Protein AF-A0A158L388-F1 (afdb_monomer)

Solvent-accessible surface area (backbone atoms only — not comparable to full-atom values): 5292 Å² total; per-residue (Å²): 129,82,80,80,50,73,48,78,52,77,58,100,53,34,40,36,24,40,29,66,64,70,60,18,40,37,56,40,39,38,54,73,55,94,92,40,67,50,59,89,40,60,64,53,97,63,62,88,38,81,90,36,67,78,70,55,18,65,37,35,40,47,56,75,84,68,73,91,78,55,101,56,78,70,89,87,63,62,94,87,66,84,122

Mean predicted aligned error: 8.28 Å

Organism: NCBI:txid1226301

Radius of gyration: 17.0 Å; Cα contacts (8 Å, |Δi|>4): 116; chains: 1; bounding box: 36×24×53 Å

Foldseek 3Di:
DDDWDKDWDDDPFWIWIFIPQLRDIDQTWGHPDPPDIDGPKDWDPDDQQPVDDRCRSGPIGDHDPPDPPDPADDPPDPPPPRD

Secondary structure (DSSP, 8-state):
-----EEEEEETTEEEEEESGGG-EEEEEEEEETTEEE--S-B-SS-S-TTS-GGGGG-BSB-----TT-SSPPTTPPTT---

pLDDT: mean 88.72, std 12.39, range [54.28, 98.5]

Nearest PDB structures (foldseek):
  1so0-assembly4_D  TM=6.825E-01  e=1.743E+00  Homo sapiens
  8ghr-assembly1_B  TM=7.673E-01  e=7.356E+00  Homo sapiens

Sequence (83 aa):
MNAITRWTLKWEHGDATIQSLGAMLGPVRFELGRGRSISPLWVAPWDDDAQWPGLMWALRGEWPCLPFGAVHPPIGLPHGFER

Structure (mmCIF, N/CA/C/O backbone):
data_AF-A0A158L388-F1
#
_entry.id   AF-A0A158L388-F1
#
loop_
_atom_site.group_PDB
_atom_site.id
_atom_site.type_symbol
_atom_site.label_atom_id
_atom_site.label_alt_id
_atom_site.label_comp_id
_atom_site.label_asym_id
_atom_site.label_entity_id
_atom_site.label_seq_id
_atom_site.pdbx_PDB_ins_code
_atom_site.Cartn_x
_atom_site.Cartn_y
_atom_site.Cartn_z
_atom_site.occupancy
_atom_site.B_iso_or_equiv
_atom_site.auth_seq_i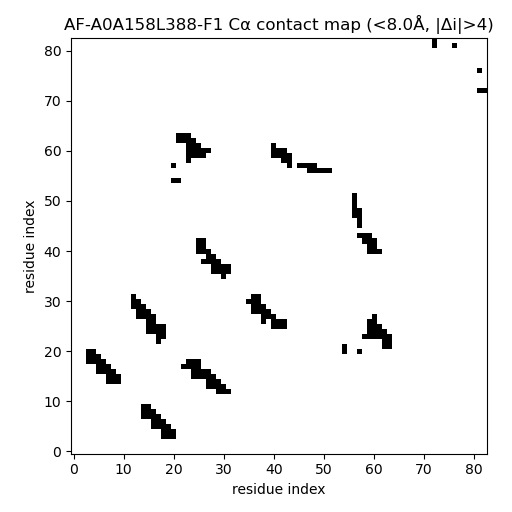d
_atom_site.auth_comp_id
_atom_site.auth_asym_id
_atom_site.auth_atom_id
_atom_site.pdbx_PDB_model_num
ATOM 1 N N . MET A 1 1 ? 15.655 7.811 -9.173 1.00 57.00 1 MET A N 1
ATOM 2 C CA . MET A 1 1 ? 14.383 7.064 -9.271 1.00 57.00 1 MET A CA 1
ATOM 3 C C . MET A 1 1 ? 13.261 8.043 -8.965 1.00 57.00 1 MET A C 1
ATOM 5 O O . MET A 1 1 ? 13.457 8.866 -8.079 1.00 57.00 1 MET A O 1
ATOM 9 N N . ASN A 1 2 ? 12.165 8.042 -9.730 1.00 63.66 2 ASN A N 1
ATOM 10 C CA . ASN A 1 2 ? 11.047 8.953 -9.462 1.00 63.66 2 ASN A CA 1
ATOM 11 C C . ASN A 1 2 ? 10.473 8.684 -8.065 1.00 63.66 2 ASN A C 1
ATOM 13 O O . ASN A 1 2 ? 10.415 7.532 -7.637 1.00 63.66 2 ASN A O 1
ATOM 17 N N . ALA A 1 3 ? 10.077 9.746 -7.364 1.00 85.88 3 ALA A N 1
ATOM 18 C CA . ALA A 1 3 ? 9.428 9.628 -6.065 1.00 85.88 3 ALA A CA 1
ATOM 19 C C . ALA A 1 3 ? 8.132 8.810 -6.191 1.00 85.88 3 ALA A C 1
ATOM 21 O O . ALA A 1 3 ? 7.357 9.013 -7.128 1.00 85.88 3 ALA A O 1
ATOM 22 N N . ILE A 1 4 ? 7.885 7.903 -5.242 1.00 93.88 4 ILE A N 1
ATOM 23 C CA . ILE A 1 4 ? 6.647 7.122 -5.195 1.00 93.88 4 ILE A CA 1
ATO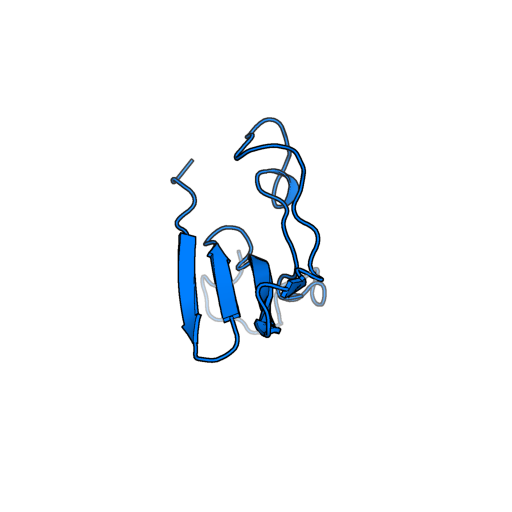M 24 C C . ILE A 1 4 ? 5.495 8.074 -4.851 1.00 93.88 4 ILE A C 1
ATOM 26 O O . ILE A 1 4 ? 5.366 8.540 -3.722 1.00 93.88 4 ILE A O 1
ATOM 30 N N . THR A 1 5 ? 4.637 8.370 -5.827 1.00 96.75 5 THR A N 1
ATOM 31 C CA . THR A 1 5 ? 3.390 9.108 -5.581 1.00 96.75 5 THR A CA 1
ATOM 32 C C . THR A 1 5 ? 2.386 8.218 -4.856 1.00 96.75 5 THR A C 1
ATOM 34 O O . THR A 1 5 ? 2.257 7.040 -5.204 1.00 96.75 5 THR A O 1
ATOM 37 N N . ARG A 1 6 ? 1.678 8.785 -3.870 1.00 96.81 6 ARG A N 1
ATOM 38 C CA . ARG A 1 6 ? 0.618 8.126 -3.098 1.00 96.81 6 ARG A CA 1
ATOM 39 C C . ARG A 1 6 ? -0.667 8.938 -3.137 1.00 96.81 6 ARG A C 1
ATOM 41 O O . ARG A 1 6 ? -0.628 10.159 -3.005 1.00 96.81 6 ARG A O 1
ATOM 48 N N . TRP A 1 7 ? -1.790 8.245 -3.268 1.00 98.25 7 TRP A N 1
ATOM 49 C CA . TRP A 1 7 ? -3.131 8.818 -3.233 1.00 98.25 7 TRP A CA 1
ATOM 50 C C . TRP A 1 7 ? -3.936 8.144 -2.133 1.00 98.25 7 TRP A C 1
ATOM 52 O O . TRP A 1 7 ? -3.937 6.919 -2.046 1.00 98.25 7 TRP A O 1
ATOM 62 N N . THR A 1 8 ? -4.643 8.928 -1.321 1.00 98.31 8 THR A N 1
ATOM 63 C CA . THR A 1 8 ? -5.537 8.405 -0.282 1.00 98.31 8 THR A CA 1
ATOM 64 C C . THR A 1 8 ? -6.983 8.666 -0.677 1.00 98.31 8 THR A C 1
ATOM 66 O O . THR A 1 8 ? -7.405 9.816 -0.801 1.00 98.31 8 THR A O 1
ATOM 69 N N . LEU A 1 9 ? -7.744 7.589 -0.840 1.00 97.94 9 LEU A N 1
ATOM 70 C CA . LEU A 1 9 ? -9.193 7.614 -0.961 1.00 97.94 9 LEU A CA 1
ATOM 71 C C . LEU A 1 9 ? -9.802 7.541 0.439 1.00 97.94 9 LEU A C 1
ATOM 73 O O . LEU A 1 9 ? -9.409 6.695 1.238 1.00 97.94 9 LEU A O 1
ATOM 77 N N . LYS A 1 10 ? -10.778 8.402 0.724 1.00 98.19 10 LYS A N 1
ATOM 78 C CA . LYS A 1 10 ? -11.581 8.360 1.952 1.00 98.19 10 LYS A CA 1
ATOM 79 C C . LYS A 1 10 ? -13.047 8.177 1.591 1.00 98.19 10 LYS A C 1
ATOM 81 O O . LYS A 1 10 ? -13.521 8.804 0.645 1.00 98.19 10 LYS A O 1
ATOM 86 N N . TRP A 1 11 ? -13.753 7.352 2.352 1.00 97.25 11 TRP A N 1
ATOM 87 C CA . TRP A 1 11 ? -15.196 7.145 2.226 1.00 97.25 11 TRP A CA 1
ATOM 88 C C . TRP A 1 11 ? -15.835 6.989 3.611 1.00 97.25 11 TRP A C 1
ATOM 90 O O . TRP A 1 11 ? -15.157 7.061 4.632 1.00 97.25 11 TRP A O 1
ATOM 100 N N . GLU A 1 12 ? -17.152 6.779 3.652 1.00 96.81 12 GLU A N 1
ATOM 101 C CA . GLU A 1 12 ? -17.925 6.696 4.901 1.00 96.81 12 GLU A CA 1
ATOM 102 C C . GLU A 1 12 ? -17.416 5.621 5.881 1.00 96.81 12 GLU A C 1
ATOM 104 O O . GLU A 1 12 ? -17.520 5.789 7.093 1.00 96.81 12 GLU A O 1
ATOM 109 N N . HIS A 1 13 ? -16.843 4.527 5.375 1.00 96.69 13 HIS A N 1
ATOM 110 C CA . HIS A 1 13 ? -16.458 3.369 6.186 1.00 96.69 13 HIS A CA 1
ATOM 111 C C . HIS A 1 13 ? -14.944 3.166 6.291 1.00 96.69 13 HIS A C 1
ATOM 113 O O . HIS A 1 13 ? -14.517 2.108 6.758 1.00 96.69 13 HIS A O 1
ATOM 119 N N . GLY A 1 14 ? -14.124 4.128 5.857 1.00 97.81 14 GLY A N 1
ATOM 120 C CA . GLY A 1 14 ? -12.679 3.964 5.932 1.00 97.81 14 GLY A CA 1
ATOM 121 C C . 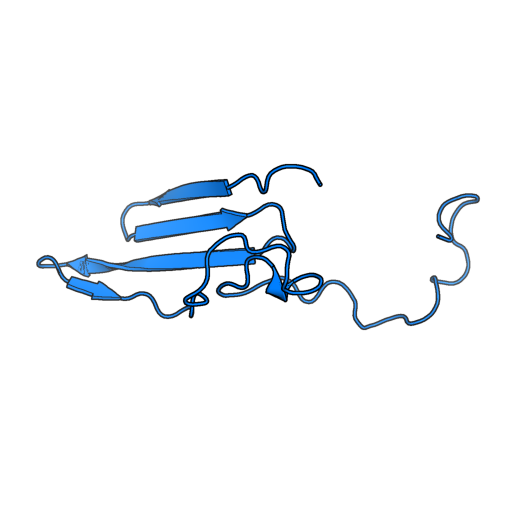GLY A 1 14 ? -11.853 4.801 4.970 1.00 97.81 14 GLY A C 1
ATOM 122 O O . GLY A 1 14 ? -12.303 5.794 4.390 1.00 97.81 14 GLY A O 1
ATOM 123 N N . ASP A 1 15 ? -10.607 4.367 4.820 1.00 98.50 15 ASP A N 1
ATOM 124 C CA . ASP A 1 15 ? -9.651 4.937 3.886 1.00 98.50 15 ASP A CA 1
ATOM 125 C C . ASP A 1 15 ? -8.730 3.872 3.291 1.00 98.50 15 ASP A C 1
ATOM 127 O O . ASP A 1 15 ? -8.508 2.800 3.858 1.00 98.50 15 ASP A O 1
ATOM 131 N N . ALA A 1 16 ? -8.214 4.169 2.106 1.00 98.25 16 ALA A N 1
ATOM 132 C CA . ALA A 1 16 ? -7.304 3.308 1.380 1.00 98.25 16 ALA A CA 1
ATOM 133 C C . ALA A 1 16 ? -6.253 4.158 0.681 1.00 98.25 16 ALA A C 1
ATOM 135 O O . ALA A 1 16 ? -6.564 5.215 0.129 1.00 98.25 16 ALA A O 1
ATOM 136 N N . THR A 1 17 ? -5.009 3.692 0.689 1.00 98.31 17 THR A N 1
ATOM 137 C CA . THR A 1 17 ? -3.907 4.357 -0.008 1.00 98.31 17 THR A CA 1
ATOM 138 C C . THR A 1 17 ? -3.455 3.524 -1.194 1.00 98.31 17 THR A C 1
ATOM 140 O O . THR A 1 17 ? -3.212 2.333 -1.049 1.00 98.31 17 THR A O 1
ATOM 143 N N . ILE A 1 18 ? -3.313 4.153 -2.356 1.00 97.38 18 ILE A N 1
ATOM 144 C CA 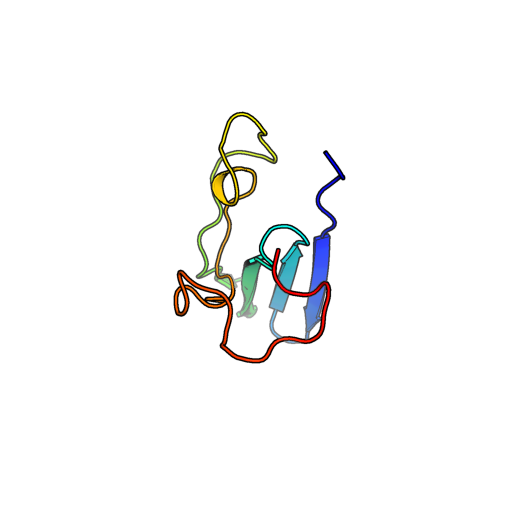. ILE A 1 18 ? -2.726 3.558 -3.560 1.00 97.38 18 ILE A CA 1
ATOM 145 C C . ILE A 1 18 ? -1.389 4.241 -3.816 1.00 97.38 18 ILE A C 1
ATOM 147 O O . ILE A 1 18 ? -1.284 5.461 -3.667 1.00 97.38 18 ILE A O 1
ATOM 151 N N . GLN A 1 19 ? -0.374 3.484 -4.226 1.00 96.06 19 GLN A N 1
ATOM 152 C CA . GLN A 1 19 ? 0.904 4.044 -4.656 1.00 96.06 19 GLN A CA 1
ATOM 153 C C . GLN A 1 19 ? 1.228 3.726 -6.116 1.00 96.06 19 GLN A C 1
ATOM 155 O O . GLN A 1 19 ? 0.848 2.691 -6.655 1.00 96.06 19 GLN A O 1
ATOM 160 N N . SER A 1 20 ? 1.987 4.622 -6.743 1.00 95.06 20 SER A N 1
ATOM 161 C CA . SER A 1 20 ? 2.446 4.483 -8.133 1.00 95.06 20 SER A CA 1
ATOM 162 C C . SER A 1 20 ? 3.345 3.261 -8.371 1.00 95.06 20 SER A C 1
ATOM 164 O O . SER A 1 20 ? 3.330 2.699 -9.465 1.00 95.06 20 SER A O 1
ATOM 166 N N . LEU A 1 21 ? 4.098 2.807 -7.361 1.00 94.00 21 LEU A N 1
ATOM 167 C CA . LEU A 1 21 ? 4.895 1.582 -7.444 1.00 94.00 21 LEU A CA 1
ATOM 168 C C . LEU A 1 21 ? 3.979 0.351 -7.418 1.00 94.00 21 LEU A C 1
ATOM 170 O O . LEU A 1 21 ? 3.334 0.084 -6.407 1.00 94.00 21 LEU A O 1
ATOM 174 N N . GLY A 1 22 ? 3.940 -0.402 -8.520 1.00 91.75 22 GLY A N 1
ATOM 175 C CA . GLY A 1 22 ? 3.187 -1.658 -8.623 1.00 91.75 22 GLY A CA 1
ATOM 176 C C . GLY A 1 22 ? 1.668 -1.512 -8.516 1.00 91.75 22 GLY A C 1
ATOM 177 O O . GLY A 1 22 ? 0.992 -2.521 -8.361 1.00 91.75 22 GLY A O 1
ATOM 178 N N . ALA A 1 23 ? 1.141 -0.281 -8.557 1.00 94.50 23 ALA A N 1
ATOM 179 C CA . ALA A 1 23 ? -0.256 0.022 -8.246 1.00 94.50 23 ALA A CA 1
ATOM 180 C C . ALA A 1 23 ? -0.713 -0.580 -6.901 1.00 94.50 23 ALA A C 1
ATOM 182 O O . ALA A 1 23 ? -1.857 -1.008 -6.775 1.00 94.50 23 ALA A O 1
ATOM 183 N N . MET A 1 24 ? 0.187 -0.644 -5.910 1.00 96.56 24 MET A N 1
ATOM 184 C CA . MET A 1 24 ? -0.122 -1.317 -4.647 1.00 96.56 24 MET A CA 1
ATOM 185 C C . MET A 1 24 ? -1.171 -0.546 -3.851 1.00 96.56 24 MET A C 1
ATOM 187 O O . MET A 1 24 ? -1.009 0.655 -3.603 1.00 96.56 24 MET A O 1
ATOM 191 N N . LEU A 1 25 ? -2.192 -1.263 -3.397 1.00 97.62 25 LEU A N 1
ATOM 192 C CA . LEU A 1 25 ? -3.196 -0.819 -2.448 1.00 97.62 25 LEU A CA 1
ATOM 193 C C . LEU A 1 25 ? -2.747 -1.190 -1.031 1.00 97.62 25 LEU A C 1
ATOM 195 O O . LEU A 1 25 ? -2.693 -2.358 -0.652 1.00 97.62 25 LEU A O 1
ATOM 199 N N . GLY A 1 26 ? -2.444 -0.190 -0.215 1.00 96.38 26 GLY A N 1
ATOM 200 C CA . GLY A 1 26 ? -2.108 -0.377 1.187 1.00 96.38 26 GLY A CA 1
ATOM 201 C C . GLY A 1 26 ? -1.588 0.905 1.850 1.00 96.38 26 GLY A C 1
ATOM 202 O O . GLY A 1 26 ? -0.810 1.641 1.236 1.00 96.38 26 GLY A O 1
ATOM 203 N N . PRO A 1 27 ? -1.946 1.171 3.120 1.00 97.12 27 PRO A N 1
ATOM 204 C CA . PRO A 1 27 ? -2.913 0.425 3.929 1.00 97.12 27 PRO A CA 1
ATOM 205 C C . PRO A 1 27 ? -4.359 0.607 3.437 1.00 97.12 27 PRO A C 1
ATOM 207 O O . PRO A 1 27 ? -4.673 1.567 2.732 1.00 97.12 27 PRO A O 1
ATOM 210 N N . VAL A 1 28 ? -5.228 -0.324 3.841 1.00 98.31 28 VAL A N 1
ATOM 211 C CA . VAL A 1 28 ? -6.690 -0.211 3.739 1.00 98.31 28 VAL A CA 1
ATOM 212 C C . VAL A 1 28 ? -7.237 -0.342 5.144 1.00 98.31 28 VAL A C 1
ATOM 214 O O . VAL A 1 28 ? -7.045 -1.380 5.772 1.00 98.31 28 VAL A O 1
ATOM 217 N N . ARG A 1 29 ? -7.906 0.695 5.638 1.00 98.25 29 ARG A N 1
ATOM 218 C CA . ARG A 1 29 ? -8.484 0.732 6.976 1.00 98.25 29 ARG A CA 1
ATOM 219 C C . ARG A 1 29 ? -10.000 0.775 6.884 1.00 98.25 29 ARG A C 1
ATOM 221 O O . ARG A 1 29 ? -10.552 1.636 6.209 1.00 98.25 29 ARG A O 1
ATOM 228 N N . PHE A 1 30 ? -10.656 -0.124 7.610 1.00 98.25 30 PHE A N 1
ATOM 229 C CA . PHE A 1 30 ? -12.103 -0.127 7.796 1.00 98.25 30 PHE A CA 1
ATOM 230 C C . PHE A 1 30 ? -12.452 0.356 9.198 1.00 98.25 30 PHE A C 1
ATOM 232 O O . PHE A 1 30 ? -11.920 -0.158 10.185 1.00 98.25 30 PHE A O 1
ATOM 239 N N . GLU A 1 31 ? -13.378 1.302 9.286 1.00 97.81 31 GLU A N 1
ATOM 240 C CA . GLU A 1 31 ? -13.941 1.774 10.546 1.00 97.81 31 GLU A CA 1
ATOM 241 C C . GLU A 1 31 ? -15.083 0.847 10.984 1.00 97.81 31 GLU A C 1
ATOM 243 O O . GLU A 1 31 ? -16.071 0.660 10.276 1.00 97.81 31 GLU A O 1
ATOM 248 N N . LEU A 1 32 ? -14.962 0.262 12.177 1.00 96.25 32 LEU A N 1
ATOM 249 C CA . LEU A 1 32 ? -15.949 -0.657 12.764 1.00 96.25 32 LEU A CA 1
ATOM 250 C C . LEU A 1 32 ? -16.891 0.042 13.760 1.00 96.25 32 LEU A C 1
ATOM 252 O O . LEU A 1 32 ? -17.673 -0.610 14.461 1.00 96.25 32 LEU A O 1
ATOM 256 N N . GLY A 1 33 ? -16.771 1.367 13.874 1.00 93.56 33 GLY A N 1
ATOM 257 C CA . GLY A 1 33 ? -17.472 2.187 14.854 1.00 93.56 33 GLY A CA 1
ATOM 258 C C . GLY A 1 33 ? -16.892 2.083 16.268 1.00 93.56 33 GLY A C 1
ATOM 259 O O . GLY A 1 33 ? -16.097 1.199 16.600 1.00 93.56 33 GLY A O 1
ATOM 260 N N . ARG A 1 34 ? -17.313 3.017 17.133 1.00 93.56 34 ARG A N 1
ATOM 261 C CA . ARG A 1 34 ? -16.859 3.124 18.537 1.00 93.56 34 ARG A CA 1
ATOM 262 C C . ARG A 1 34 ? -15.333 3.258 18.668 1.00 93.56 34 ARG A C 1
ATOM 264 O O . ARG A 1 34 ? -14.740 2.688 19.578 1.00 93.56 34 ARG A O 1
ATOM 271 N N . GLY A 1 35 ? -14.708 3.974 17.731 1.00 93.19 35 GLY A N 1
ATOM 272 C CA . GLY A 1 35 ? -13.258 4.190 17.697 1.00 93.19 35 GLY A CA 1
ATOM 273 C C . GLY A 1 35 ? -12.432 2.949 17.344 1.00 93.19 35 GLY A C 1
ATOM 274 O O . GLY A 1 35 ? -11.217 2.971 17.508 1.00 93.19 35 GLY A O 1
ATOM 275 N N . ARG A 1 36 ? -13.066 1.860 16.892 1.00 96.75 36 ARG A N 1
ATOM 276 C CA . ARG A 1 36 ? -12.369 0.647 16.454 1.00 96.75 36 ARG A CA 1
ATOM 277 C C . ARG A 1 36 ? -12.197 0.656 14.945 1.00 96.75 36 ARG A C 1
ATOM 279 O O . ARG A 1 36 ? -13.147 0.946 14.223 1.00 96.75 36 ARG A O 1
ATOM 286 N N . SER A 1 37 ? -11.036 0.209 14.493 1.00 97.31 37 SER A N 1
ATOM 287 C CA . SER A 1 37 ? -10.749 -0.018 13.082 1.00 97.31 37 SER A CA 1
ATOM 288 C C . SER A 1 37 ? -9.929 -1.290 12.886 1.00 97.31 37 SER A C 1
ATOM 290 O O . SER A 1 37 ? -9.328 -1.812 13.828 1.00 97.31 37 SER A O 1
ATOM 292 N N . ILE A 1 38 ? -9.938 -1.807 11.660 1.00 97.75 38 ILE A N 1
ATOM 293 C CA . ILE A 1 38 ? -9.086 -2.919 11.230 1.00 97.75 38 ILE A CA 1
ATOM 294 C C . ILE A 1 38 ? -8.354 -2.544 9.945 1.00 97.75 38 ILE A C 1
ATOM 296 O O . ILE A 1 38 ? -8.914 -1.865 9.088 1.00 97.75 38 ILE A O 1
ATOM 300 N N . SER A 1 39 ? -7.118 -3.020 9.802 1.00 97.69 39 SER A N 1
ATOM 301 C CA . SER A 1 39 ? -6.338 -2.922 8.566 1.00 97.69 39 SER A CA 1
ATOM 302 C C . SER A 1 39 ? -5.893 -4.324 8.156 1.00 97.69 39 SER A C 1
ATOM 304 O O . SER A 1 39 ? -4.885 -4.805 8.672 1.00 97.69 39 SER A O 1
ATOM 306 N N . PRO A 1 40 ? -6.655 -5.028 7.299 1.00 96.44 40 PRO A N 1
ATOM 307 C CA . PRO A 1 40 ? -6.396 -6.437 7.003 1.00 96.44 40 PRO A CA 1
ATOM 308 C C . PRO A 1 40 ? -5.184 -6.653 6.090 1.00 96.44 40 PRO A C 1
ATOM 310 O O . PRO A 1 40 ? -4.647 -7.756 6.036 1.00 96.44 40 PRO A O 1
ATOM 313 N N . LEU A 1 41 ? -4.759 -5.620 5.363 1.00 97.75 41 LEU A N 1
ATOM 314 C CA . LEU A 1 41 ? -3.637 -5.697 4.438 1.00 97.75 41 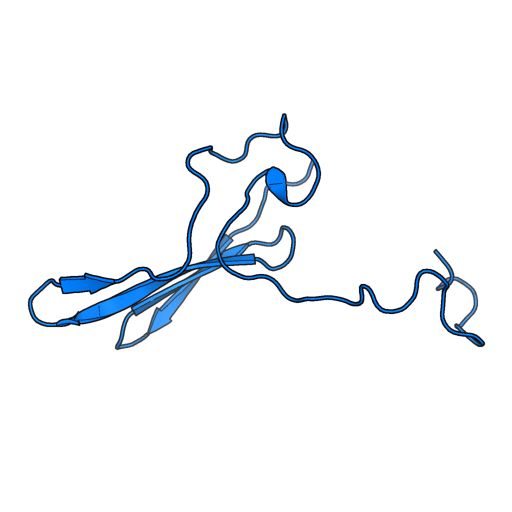LEU A CA 1
ATOM 315 C C . LEU A 1 41 ? -2.327 -5.349 5.151 1.00 97.75 41 LEU A C 1
ATOM 317 O O . LEU A 1 41 ? -2.221 -4.308 5.802 1.00 97.75 41 LEU A O 1
ATOM 321 N N . TRP A 1 42 ? -1.331 -6.224 5.016 1.00 96.62 42 TRP A N 1
ATOM 322 C CA . TRP A 1 42 ? -0.022 -6.052 5.643 1.00 96.62 42 TRP A CA 1
ATOM 323 C C . TRP A 1 42 ? 0.789 -4.949 4.955 1.00 96.62 42 TRP A C 1
ATOM 325 O O . TRP A 1 42 ? 0.808 -4.855 3.730 1.00 96.62 42 TRP A O 1
ATOM 335 N N . VAL A 1 43 ? 1.487 -4.128 5.735 1.00 97.00 43 VAL A N 1
ATOM 336 C CA . VAL A 1 43 ? 2.427 -3.112 5.243 1.00 97.00 43 VAL A CA 1
ATOM 337 C C . VAL A 1 43 ? 3.802 -3.474 5.770 1.00 97.00 43 VAL A C 1
ATOM 339 O O . VAL A 1 43 ? 3.933 -3.800 6.953 1.00 97.00 43 VAL A O 1
ATOM 342 N N . ALA A 1 44 ? 4.812 -3.434 4.904 1.00 96.12 44 ALA A N 1
ATOM 343 C CA . ALA A 1 44 ? 6.162 -3.734 5.335 1.00 96.12 44 ALA A CA 1
ATOM 344 C C . ALA A 1 44 ? 6.647 -2.768 6.422 1.00 96.12 44 ALA A C 1
ATOM 346 O O . ALA A 1 44 ? 6.304 -1.587 6.388 1.00 96.12 44 ALA A O 1
ATOM 347 N N . PRO A 1 45 ? 7.439 -3.250 7.398 1.00 95.06 45 PRO A N 1
ATOM 348 C CA . PRO A 1 45 ? 7.907 -2.431 8.512 1.00 95.06 45 PRO A CA 1
ATOM 349 C C . PRO A 1 45 ? 9.045 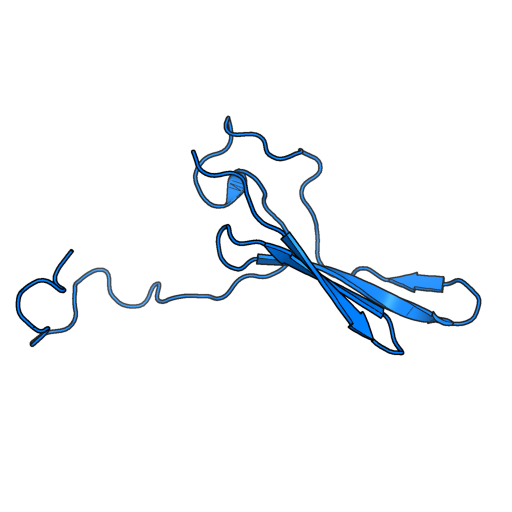-1.472 8.130 1.00 95.06 45 PRO A C 1
ATOM 351 O O . PRO A 1 45 ? 9.520 -0.738 8.992 1.00 95.06 45 PRO A O 1
ATOM 354 N N . TRP A 1 46 ? 9.515 -1.506 6.882 1.00 94.00 46 TRP A N 1
ATOM 355 C CA . TRP A 1 46 ? 10.516 -0.585 6.352 1.00 94.00 46 TRP A CA 1
ATOM 356 C C . TRP A 1 46 ? 9.858 0.526 5.523 1.00 94.00 46 TRP A C 1
ATOM 358 O O . TRP A 1 46 ? 8.779 0.342 4.957 1.00 94.00 46 TRP A O 1
ATOM 368 N N . ASP A 1 47 ? 10.522 1.681 5.464 1.00 90.88 47 ASP A N 1
ATOM 369 C CA . ASP A 1 47 ? 10.103 2.841 4.670 1.00 90.88 47 ASP A CA 1
ATOM 370 C C . ASP A 1 47 ? 10.372 2.634 3.165 1.00 90.88 47 ASP A C 1
ATOM 372 O O . ASP A 1 47 ? 10.602 1.519 2.703 1.00 90.88 47 ASP A O 1
ATOM 376 N N . ASP A 1 48 ? 10.346 3.714 2.378 1.00 93.62 48 ASP A N 1
ATOM 377 C CA . ASP A 1 48 ? 10.707 3.718 0.956 1.00 93.62 48 ASP A CA 1
ATOM 378 C C . ASP A 1 48 ? 12.212 3.481 0.769 1.00 93.62 48 ASP A C 1
ATOM 380 O O . ASP A 1 48 ? 12.980 4.367 0.389 1.00 93.62 48 ASP A O 1
ATOM 384 N N . ASP A 1 49 ? 12.630 2.248 1.005 1.00 92.06 49 ASP A N 1
ATOM 385 C CA . ASP A 1 49 ? 14.019 1.845 1.077 1.00 92.06 49 ASP A CA 1
ATOM 386 C C . ASP A 1 49 ? 14.504 1.154 -0.202 1.00 92.06 49 ASP A C 1
ATOM 388 O O . ASP A 1 49 ? 14.204 -0.009 -0.491 1.00 92.06 49 ASP A O 1
ATOM 392 N N . ALA A 1 50 ? 15.278 1.910 -0.981 1.00 87.25 50 ALA A N 1
ATOM 393 C CA . ALA A 1 50 ? 15.792 1.481 -2.275 1.00 87.25 50 ALA A CA 1
ATOM 394 C C . ALA A 1 50 ? 16.829 0.345 -2.183 1.00 87.25 50 ALA A C 1
ATOM 396 O O . ALA A 1 50 ? 17.272 -0.140 -3.225 1.00 87.25 50 ALA A O 1
ATOM 397 N N . GLN A 1 51 ? 17.223 -0.091 -0.975 1.00 92.69 51 GLN A N 1
ATOM 398 C CA . GLN A 1 51 ? 18.021 -1.308 -0.814 1.00 92.69 51 GLN A CA 1
ATOM 399 C C . GLN A 1 51 ? 17.239 -2.565 -1.225 1.00 92.69 51 GLN A C 1
ATOM 401 O O . GLN A 1 51 ? 17.836 -3.566 -1.623 1.00 92.69 51 GLN A O 1
ATOM 406 N N . TRP A 1 52 ? 15.904 -2.516 -1.155 1.00 91.69 52 TRP A N 1
ATOM 407 C CA . TRP A 1 52 ? 15.041 -3.629 -1.528 1.00 91.69 52 TRP A CA 1
ATOM 408 C C . TRP A 1 52 ? 14.670 -3.586 -3.018 1.00 91.69 52 TRP A C 1
ATOM 410 O O . TRP A 1 52 ? 14.247 -2.546 -3.527 1.00 91.69 52 TRP A O 1
ATOM 420 N N . PRO A 1 53 ? 14.781 -4.709 -3.748 1.00 88.19 53 PRO A N 1
ATOM 421 C CA . PRO A 1 53 ? 14.597 -4.712 -5.195 1.00 88.19 53 PRO A CA 1
ATOM 422 C C . PRO A 1 53 ? 13.119 -4.650 -5.614 1.00 88.19 53 PRO A C 1
ATOM 424 O O . PRO A 1 53 ? 12.253 -5.306 -5.032 1.00 88.19 53 PRO A O 1
ATOM 427 N N . GLY A 1 54 ? 12.834 -3.930 -6.704 1.00 89.25 54 GLY A N 1
ATOM 428 C CA . GLY A 1 54 ? 11.531 -3.954 -7.378 1.00 89.25 54 GLY A CA 1
ATOM 429 C C . GLY A 1 54 ? 10.365 -3.597 -6.454 1.00 89.25 54 GLY A C 1
ATOM 430 O O . GLY A 1 54 ? 10.359 -2.546 -5.818 1.00 89.25 54 GLY A O 1
ATOM 431 N N . LEU A 1 55 ? 9.369 -4.486 -6.381 1.00 91.75 55 LEU A N 1
ATOM 432 C CA . LEU A 1 55 ? 8.186 -4.303 -5.533 1.00 91.75 55 LEU A CA 1
ATOM 433 C C . LEU A 1 55 ? 8.521 -4.305 -4.030 1.00 91.75 55 LEU A C 1
ATOM 435 O O . LEU A 1 55 ? 7.759 -3.757 -3.238 1.00 91.75 55 LEU A O 1
ATOM 439 N N . MET A 1 56 ? 9.663 -4.866 -3.618 1.00 93.81 56 MET A N 1
ATOM 440 C CA . MET A 1 56 ? 10.040 -4.882 -2.204 1.00 93.81 56 MET A CA 1
ATOM 441 C C . MET A 1 56 ? 10.418 -3.496 -1.669 1.00 93.81 56 MET A C 1
ATOM 443 O O . MET A 1 56 ? 10.322 -3.291 -0.463 1.00 93.81 56 MET A O 1
ATOM 447 N N . TRP A 1 57 ? 10.779 -2.546 -2.545 1.00 94.56 57 TRP A N 1
ATOM 448 C CA . TRP A 1 57 ? 11.159 -1.177 -2.172 1.00 94.56 57 TRP A CA 1
ATOM 449 C C . TRP A 1 57 ? 10.145 -0.541 -1.208 1.00 94.56 57 TRP A C 1
ATOM 451 O O . TRP A 1 57 ? 10.515 -0.062 -0.143 1.00 94.56 57 TRP A O 1
ATOM 461 N N . ALA A 1 58 ? 8.854 -0.599 -1.529 1.00 95.62 58 ALA A N 1
ATOM 462 C CA . ALA A 1 58 ? 7.800 -0.026 -0.691 1.00 95.62 58 ALA A CA 1
ATOM 463 C C . ALA A 1 58 ? 6.624 -0.999 -0.526 1.00 95.62 58 ALA A C 1
ATOM 465 O O . ALA A 1 58 ? 5.464 -0.606 -0.690 1.00 95.62 58 ALA A O 1
ATOM 466 N N . LEU A 1 59 ? 6.941 -2.267 -0.249 1.00 95.94 59 LEU A N 1
ATOM 467 C CA . LEU A 1 59 ? 6.015 -3.400 -0.236 1.00 95.94 59 LEU A CA 1
ATOM 468 C C . LEU A 1 59 ? 4.809 -3.170 0.682 1.00 95.94 59 LEU A C 1
ATOM 470 O O . LEU A 1 59 ? 4.960 -2.934 1.883 1.00 95.94 59 LEU A O 1
ATOM 474 N N . ARG A 1 60 ? 3.596 -3.262 0.132 1.00 96.88 60 ARG A N 1
ATOM 475 C CA . ARG A 1 60 ? 2.365 -3.105 0.913 1.00 96.88 60 ARG A CA 1
ATOM 476 C C . ARG A 1 60 ? 1.149 -3.726 0.247 1.00 96.88 60 ARG A C 1
ATOM 478 O O . ARG A 1 60 ? 1.002 -3.658 -0.964 1.00 96.88 60 ARG A O 1
ATOM 485 N N . GLY A 1 61 ? 0.282 -4.254 1.096 1.00 96.19 61 GLY A N 1
ATOM 486 C CA . GLY A 1 61 ? -1.055 -4.746 0.822 1.00 96.19 61 GLY A CA 1
ATOM 487 C C . GLY A 1 61 ? -1.196 -5.627 -0.408 1.00 96.19 61 GLY A C 1
ATOM 488 O O . GLY A 1 61 ? -0.562 -6.675 -0.483 1.00 96.19 61 GLY A O 1
ATOM 489 N N . GLU A 1 62 ? -2.100 -5.246 -1.301 1.00 94.06 62 GLU A N 1
ATOM 490 C CA . GLU A 1 62 ? -2.414 -5.978 -2.527 1.00 94.06 62 GLU A CA 1
ATOM 491 C C . GLU A 1 62 ? -1.908 -5.202 -3.741 1.00 94.06 62 GLU A C 1
ATOM 493 O O . GLU A 1 62 ? -1.761 -3.984 -3.704 1.00 94.06 62 GLU A O 1
ATOM 498 N N . TRP A 1 63 ? -1.606 -5.915 -4.818 1.00 92.69 63 TRP A N 1
ATOM 499 C CA . TRP A 1 63 ? -1.333 -5.311 -6.110 1.00 92.69 6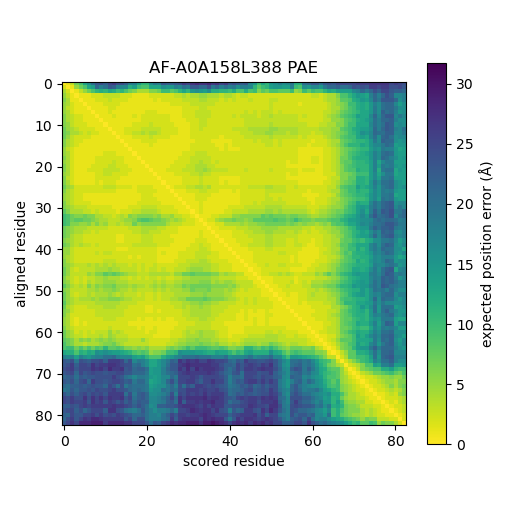3 TRP A CA 1
ATOM 500 C C . TRP A 1 63 ? -1.863 -6.197 -7.225 1.00 92.69 63 TRP A C 1
ATOM 502 O O . TRP A 1 63 ? -1.947 -7.423 -7.061 1.00 92.69 63 TRP A O 1
ATOM 512 N N . PRO A 1 64 ? -2.180 -5.611 -8.388 1.00 84.88 64 PRO A N 1
ATOM 513 C CA . PRO A 1 64 ? -2.691 -6.385 -9.494 1.00 84.88 64 PRO A CA 1
ATOM 514 C C . PRO A 1 64 ? -1.660 -7.418 -9.951 1.00 84.88 64 PRO A C 1
ATOM 516 O O . PRO A 1 64 ? -0.476 -7.128 -10.139 1.00 84.88 64 PRO A O 1
ATOM 519 N N . CYS A 1 65 ? -2.144 -8.628 -10.205 1.00 74.06 65 CYS A N 1
ATOM 520 C CA . CYS A 1 65 ? -1.418 -9.648 -10.945 1.00 74.06 65 CYS A CA 1
ATOM 521 C C . CYS A 1 65 ? -1.413 -9.254 -12.438 1.00 74.06 65 CYS A C 1
ATOM 523 O O . CYS A 1 65 ? -2.109 -9.855 -13.254 1.00 74.06 65 CYS A O 1
ATOM 525 N N . LEU A 1 66 ? -0.708 -8.168 -12.790 1.00 68.69 66 LEU A N 1
ATOM 526 C CA . LEU A 1 66 ? -0.443 -7.814 -14.191 1.00 68.69 66 LEU A CA 1
ATOM 527 C C . LEU A 1 66 ? 0.442 -8.904 -14.791 1.00 68.69 66 LEU A C 1
ATOM 529 O O . LEU A 1 66 ? 1.272 -9.465 -14.075 1.00 68.69 66 LEU A O 1
ATOM 533 N N . PRO A 1 67 ? 0.205 -9.288 -16.053 1.00 60.66 67 PRO A N 1
ATOM 534 C CA . PRO A 1 67 ? 0.315 -10.672 -16.467 1.00 60.66 67 PRO A CA 1
ATOM 535 C C . PRO A 1 67 ? 1.696 -11.249 -16.168 1.00 60.66 67 PRO A C 1
ATOM 537 O O . PRO A 1 67 ? 2.652 -11.025 -16.900 1.00 60.66 67 PRO A O 1
ATOM 540 N N . PHE A 1 68 ? 1.735 -12.158 -15.195 1.00 57.34 68 PHE A N 1
ATOM 541 C CA . PHE A 1 68 ? 2.683 -13.271 -15.189 1.00 57.34 68 PHE A CA 1
ATOM 542 C C . PHE A 1 68 ? 2.337 -14.311 -16.286 1.00 57.34 68 PHE A C 1
ATOM 544 O O . PHE A 1 68 ? 2.734 -15.466 -16.194 1.00 57.34 68 PHE A O 1
ATOM 551 N N . GLY A 1 69 ? 1.537 -13.949 -17.299 1.00 54.28 69 GLY A N 1
ATOM 552 C CA . GLY A 1 69 ? 0.926 -14.883 -18.250 1.00 54.28 69 GLY A CA 1
ATOM 553 C C . GLY A 1 69 ? 1.654 -15.037 -19.582 1.00 54.28 69 GLY A C 1
ATOM 554 O O . GLY A 1 69 ? 1.354 -15.969 -20.321 1.00 54.28 69 GLY A O 1
ATOM 555 N N . ALA A 1 70 ? 2.604 -14.161 -19.907 1.00 58.97 70 ALA A N 1
ATOM 556 C CA . ALA A 1 70 ? 3.377 -14.297 -21.131 1.00 58.97 70 ALA A CA 1
ATOM 557 C C . ALA A 1 70 ? 4.836 -13.920 -20.863 1.00 58.97 70 ALA A C 1
ATOM 559 O O . ALA A 1 70 ? 5.190 -12.752 -20.756 1.00 58.97 70 ALA A O 1
ATOM 560 N N . VAL A 1 71 ? 5.698 -14.934 -20.773 1.00 62.09 71 VAL A N 1
ATOM 561 C CA . VAL A 1 71 ? 7.163 -14.758 -20.831 1.00 62.09 71 VAL A CA 1
ATOM 562 C C . VAL A 1 71 ? 7.635 -14.334 -22.231 1.00 62.09 71 VAL A C 1
ATOM 564 O O . VAL A 1 71 ? 8.821 -14.104 -22.453 1.00 62.09 71 VAL A O 1
ATOM 567 N N . HIS A 1 72 ? 6.697 -14.234 -23.176 1.00 67.81 72 HIS A N 1
ATOM 568 C CA . HIS A 1 72 ? 6.900 -13.798 -24.544 1.00 67.81 72 HIS A CA 1
ATOM 569 C C . HIS A 1 72 ? 5.847 -12.753 -24.922 1.00 67.81 72 HIS A C 1
ATOM 571 O O . HIS A 1 72 ? 4.693 -12.883 -24.513 1.00 67.81 72 HIS A O 1
ATOM 577 N N . PRO A 1 73 ? 6.203 -11.749 -25.734 1.00 70.50 73 PRO A N 1
ATOM 578 C CA . PRO A 1 73 ? 5.222 -10.840 -26.307 1.00 70.50 73 PRO A CA 1
ATOM 579 C C . PRO A 1 73 ? 4.144 -11.618 -27.096 1.00 70.50 73 PRO A C 1
ATOM 581 O O . PRO A 1 73 ? 4.477 -12.606 -27.758 1.00 70.50 73 PRO A O 1
ATOM 584 N N . PRO A 1 74 ? 2.860 -11.209 -27.058 1.00 73.81 74 PRO A N 1
ATOM 585 C CA . PRO A 1 74 ? 1.831 -11.756 -27.940 1.00 73.81 74 PRO A CA 1
ATOM 586 C C . PRO A 1 74 ? 2.241 -11.713 -29.421 1.00 73.81 74 PRO A C 1
ATOM 588 O O . PRO A 1 74 ? 2.874 -10.762 -29.878 1.00 73.81 74 PRO A O 1
ATOM 591 N N . ILE A 1 75 ? 1.848 -12.729 -30.194 1.00 82.56 75 ILE A N 1
ATOM 592 C CA . ILE A 1 75 ? 2.082 -12.749 -31.646 1.00 82.56 75 ILE A CA 1
ATOM 593 C C . ILE A 1 75 ? 1.241 -11.640 -32.297 1.00 82.56 75 ILE A C 1
ATOM 595 O O . ILE A 1 75 ? 0.050 -11.523 -32.013 1.00 82.56 75 ILE A O 1
ATOM 599 N N . GLY A 1 76 ? 1.845 -10.854 -33.194 1.00 83.94 76 GLY A N 1
ATOM 600 C CA . GLY A 1 76 ? 1.136 -9.831 -33.975 1.00 83.94 76 GLY A CA 1
ATOM 601 C C . GLY A 1 76 ? 1.018 -8.459 -33.305 1.00 83.94 76 GLY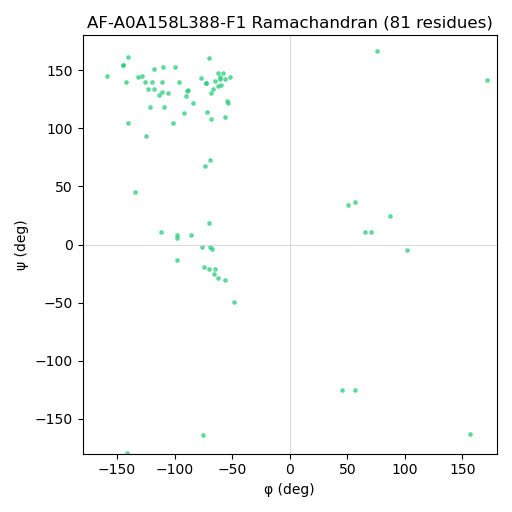 A C 1
ATOM 602 O O . GLY A 1 76 ? 0.104 -7.702 -33.628 1.00 83.94 76 GLY A O 1
ATOM 603 N N . LEU A 1 77 ? 1.919 -8.123 -32.379 1.00 80.38 77 LEU A N 1
ATOM 604 C CA . LEU A 1 77 ? 1.998 -6.769 -31.833 1.00 80.38 77 LEU A CA 1
ATOM 605 C C . LEU A 1 77 ? 2.335 -5.732 -32.923 1.00 80.38 77 LEU A C 1
ATOM 607 O O . LEU A 1 77 ? 3.087 -6.033 -33.853 1.00 80.38 77 LEU A O 1
ATOM 611 N N . PRO A 1 78 ? 1.822 -4.492 -32.809 1.00 85.75 78 PRO A N 1
ATOM 612 C CA . PRO A 1 78 ? 2.257 -3.392 -33.660 1.00 85.75 78 PRO A CA 1
ATOM 613 C C . PRO A 1 78 ? 3.768 -3.148 -33.552 1.00 85.75 78 P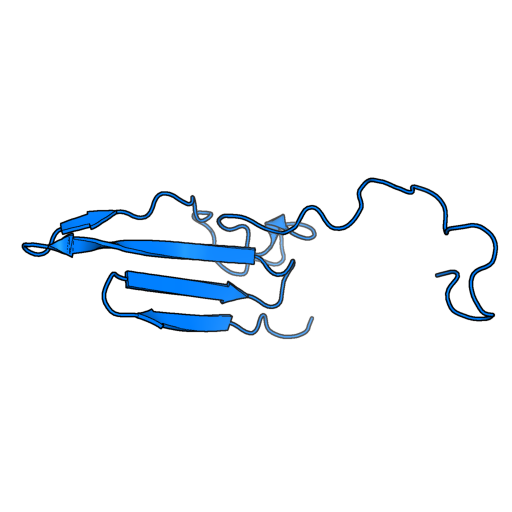RO A C 1
ATOM 615 O O . PRO A 1 78 ? 4.357 -3.285 -32.476 1.00 85.75 78 PRO A O 1
ATOM 618 N N . HIS A 1 79 ? 4.383 -2.704 -34.651 1.00 81.44 79 HIS A N 1
ATOM 619 C CA . HIS A 1 79 ? 5.801 -2.351 -34.671 1.00 81.44 79 HIS A CA 1
ATOM 620 C C . HIS A 1 79 ? 6.131 -1.341 -33.555 1.00 81.44 79 HIS A C 1
ATOM 622 O O . HIS A 1 79 ? 5.570 -0.244 -33.513 1.00 81.44 79 HIS A O 1
ATOM 628 N N . GLY A 1 80 ? 7.056 -1.714 -32.664 1.00 80.38 80 GLY A N 1
ATOM 629 C CA . GLY A 1 80 ? 7.501 -0.891 -31.532 1.00 80.38 80 GLY A CA 1
ATOM 630 C C . GLY A 1 80 ? 6.916 -1.262 -30.164 1.00 80.38 80 GLY A C 1
ATOM 631 O O . GLY A 1 80 ? 7.361 -0.697 -29.170 1.00 80.38 80 GLY A O 1
ATOM 632 N N . PHE A 1 81 ? 5.987 -2.220 -30.092 1.00 68.88 81 PHE A N 1
ATOM 633 C CA . PHE A 1 81 ? 5.372 -2.689 -28.838 1.00 68.88 81 PHE A CA 1
ATOM 634 C C . PHE A 1 81 ? 6.014 -3.980 -28.286 1.00 68.88 81 PHE A C 1
ATOM 636 O O . PHE A 1 81 ? 5.509 -4.566 -27.337 1.00 68.88 81 PHE A O 1
ATOM 643 N N . GLU A 1 82 ? 7.127 -4.432 -28.873 1.00 72.56 82 GLU A N 1
ATOM 644 C CA . GLU A 1 82 ? 7.786 -5.718 -28.575 1.00 72.56 82 GLU A CA 1
ATOM 645 C C . GLU A 1 82 ? 8.777 -5.685 -27.390 1.00 72.56 82 GLU A C 1
ATOM 647 O O . GLU A 1 82 ? 9.513 -6.651 -27.190 1.00 72.56 82 GLU A O 1
ATOM 652 N N . ARG A 1 83 ? 8.849 -4.582 -26.632 1.00 59.66 83 ARG A N 1
ATOM 653 C CA . ARG A 1 83 ? 9.848 -4.369 -25.568 1.00 59.66 83 ARG A CA 1
ATOM 654 C C . ARG A 1 83 ? 9.240 -4.179 -24.191 1.00 59.66 83 ARG A C 1
ATOM 656 O O . ARG A 1 83 ? 8.287 -3.380 -24.085 1.00 59.66 83 ARG A O 1
#